Protein AF-A0A3D4A8X3-F1 (afdb_monomer_lite)

Radius of gyration: 17.45 Å; chains: 1; bounding box: 40×29×47 Å

Sequence (110 aa):
FDEIFAGRPEDVTEENMQPRLRAMTLMSLSNKFGHLLLTTGNKSELAVGYCTIYGDMAGGLAVISDVPKTMVYELARWINSDYASRAGRDREIIPRSTIEKPPSAELKPN

pLDDT: mean 91.27, std 8.09, range [57.0, 98.56]

Foldseek 3Di:
DCVVCPPHDDDVVLLLVVQLVVLVVVVVVCVVVVHWDEAADACQCVVVVVDRVNGSPRTDYHPHHDPDPVNVLVVQVCCQPVVCVVVVHPDRPDDPCNSPDDDDSPSDDD

Structure (mmCIF, N/CA/C/O backbone):
data_AF-A0A3D4A8X3-F1
#
_entry.id   AF-A0A3D4A8X3-F1
#
loop_
_atom_site.group_PDB
_atom_site.id
_atom_site.type_symbol
_atom_site.label_atom_id
_atom_site.label_alt_id
_atom_site.label_comp_id
_atom_site.label_asym_id
_atom_site.label_entity_id
_atom_site.label_seq_id
_atom_site.pdbx_PDB_ins_code
_atom_site.Cartn_x
_atom_site.Cartn_y
_atom_site.Cartn_z
_atom_site.occupancy
_atom_site.B_iso_or_equiv
_atom_site.auth_seq_id
_atom_site.auth_comp_id
_atom_site.auth_asym_id
_atom_site.auth_atom_id
_atom_site.pdbx_PDB_model_num
ATOM 1 N N . PHE A 1 1 ? -15.238 15.565 12.509 1.00 85.81 1 PHE A N 1
ATOM 2 C CA . PHE A 1 1 ? -15.869 14.434 13.228 1.00 85.81 1 PHE A CA 1
ATOM 3 C C . PHE A 1 1 ? -15.917 14.694 14.734 1.00 85.81 1 PHE A C 1
ATOM 5 O O . PHE A 1 1 ? -16.439 13.884 15.482 1.00 85.81 1 PHE A O 1
ATOM 12 N N . ASP A 1 2 ? -15.468 15.874 15.150 1.00 83.00 2 ASP A N 1
ATOM 13 C CA . ASP A 1 2 ? -15.121 16.242 16.516 1.00 83.00 2 ASP A CA 1
ATOM 14 C C . ASP A 1 2 ? -16.343 16.248 17.441 1.00 83.00 2 ASP A C 1
ATOM 16 O O . ASP A 1 2 ? -16.268 15.778 18.570 1.00 83.00 2 ASP A O 1
ATOM 20 N N . GLU A 1 3 ? -17.504 16.680 16.938 1.00 91.38 3 GLU A N 1
ATOM 21 C CA . GLU A 1 3 ? -18.774 16.594 17.671 1.00 91.38 3 GLU A CA 1
ATOM 22 C C . GLU A 1 3 ? -19.279 15.149 17.811 1.00 91.38 3 GLU A C 1
ATOM 24 O O . GLU A 1 3 ? -19.824 14.779 18.848 1.00 91.38 3 GLU A O 1
ATOM 29 N N . ILE A 1 4 ? -19.080 14.311 16.786 1.00 94.19 4 ILE A N 1
ATOM 30 C CA . ILE A 1 4 ? -19.540 12.910 16.769 1.00 94.19 4 ILE A CA 1
ATOM 31 C C . ILE A 1 4 ? -18.668 12.039 17.683 1.00 94.19 4 ILE A C 1
ATOM 33 O O . ILE A 1 4 ? -19.176 11.128 18.334 1.00 94.19 4 ILE A O 1
ATOM 37 N N . PHE A 1 5 ? -17.365 12.317 17.747 1.00 94.75 5 PHE A N 1
ATOM 38 C CA . PHE A 1 5 ? -16.397 11.595 18.580 1.00 94.75 5 PHE A CA 1
ATOM 39 C C . PHE A 1 5 ? -16.137 12.274 19.933 1.00 94.75 5 PHE A C 1
ATOM 41 O O . PHE A 1 5 ? -15.205 11.904 20.646 1.00 94.75 5 PHE A O 1
ATOM 48 N N . ALA A 1 6 ? -16.970 13.241 20.324 1.00 94.06 6 ALA A N 1
ATOM 49 C CA . ALA A 1 6 ? -16.794 13.991 21.560 1.00 94.06 6 ALA A CA 1
ATOM 50 C C . ALA A 1 6 ? -16.636 13.069 22.786 1.00 94.06 6 ALA A C 1
ATOM 52 O O . ALA A 1 6 ? -17.436 12.163 23.032 1.00 94.06 6 ALA A O 1
ATOM 53 N N . GLY A 1 7 ? -15.583 13.313 23.573 1.00 94.12 7 GLY A N 1
ATOM 54 C CA . GLY A 1 7 ? -15.264 12.528 24.769 1.00 94.12 7 GLY A CA 1
ATOM 55 C C . GLY A 1 7 ? -14.571 11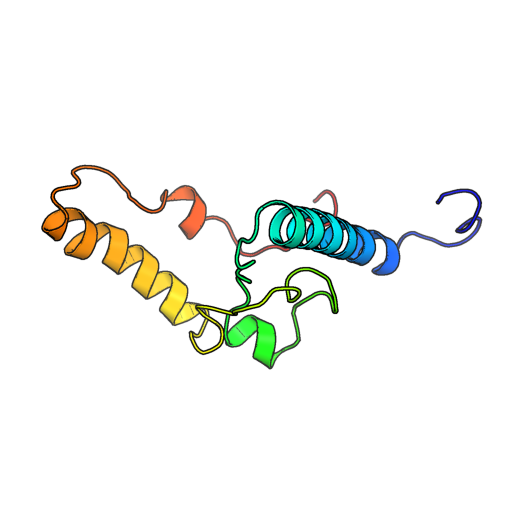.186 24.503 1.00 94.12 7 GLY A C 1
ATOM 56 O O . GLY A 1 7 ? -14.397 10.410 25.444 1.00 94.12 7 GLY A O 1
ATOM 57 N N . ARG A 1 8 ? -14.162 10.897 23.260 1.00 94.69 8 ARG A N 1
ATOM 58 C CA . ARG A 1 8 ? -13.305 9.755 22.913 1.00 94.69 8 ARG A CA 1
ATOM 59 C C . ARG A 1 8 ? -11.920 10.244 22.465 1.00 94.69 8 ARG A C 1
ATOM 61 O O . ARG A 1 8 ? -11.847 11.252 21.767 1.00 94.69 8 ARG A O 1
ATOM 68 N N . PRO A 1 9 ? -10.828 9.581 22.886 1.00 92.94 9 PRO A N 1
ATOM 69 C CA . PRO A 1 9 ? -9.507 9.852 22.330 1.00 92.94 9 PRO A CA 1
ATOM 70 C C . PRO A 1 9 ? -9.428 9.359 20.880 1.00 92.94 9 PRO A C 1
ATOM 72 O O . PRO A 1 9 ? -10.114 8.399 20.533 1.00 92.94 9 PRO A O 1
ATOM 75 N N . GLU A 1 10 ? -8.566 9.982 20.075 1.00 91.62 10 GLU A N 1
ATOM 76 C CA . GLU A 1 10 ? -8.229 9.465 18.744 1.00 91.62 10 GLU A CA 1
ATOM 77 C C . GLU A 1 10 ? -7.634 8.057 18.851 1.00 91.62 10 GLU A C 1
ATOM 79 O O . GLU A 1 10 ? -6.826 7.764 19.743 1.00 91.62 10 GLU A O 1
ATOM 84 N N . ASP A 1 11 ? -8.020 7.188 17.924 1.00 92.50 11 ASP A N 1
ATOM 85 C CA . ASP A 1 11 ? -7.525 5.826 17.837 1.00 92.50 11 ASP A CA 1
ATOM 86 C C . ASP A 1 11 ? -7.371 5.367 16.374 1.00 92.50 11 ASP A C 1
ATOM 88 O O . ASP A 1 11 ? -7.225 6.148 15.431 1.00 92.50 11 ASP A O 1
ATOM 92 N N . VAL A 1 12 ? -7.347 4.052 16.162 1.00 92.62 12 VAL A N 1
ATOM 93 C CA . VAL A 1 12 ? -7.251 3.453 14.825 1.00 92.62 12 VAL A CA 1
ATOM 94 C C . VAL A 1 12 ? -8.419 3.841 13.911 1.00 92.62 12 VAL A C 1
ATOM 96 O O . VAL A 1 12 ? -8.359 3.598 12.706 1.00 92.62 12 VAL A O 1
ATOM 99 N N . THR A 1 13 ? -9.501 4.398 14.449 1.00 93.56 13 THR A N 1
ATOM 100 C CA . THR A 1 13 ? -10.664 4.869 13.702 1.00 93.56 13 THR A CA 1
ATOM 101 C C . THR A 1 13 ? -10.269 5.998 12.760 1.00 93.56 13 THR A C 1
ATOM 103 O O . THR A 1 13 ? -10.451 5.855 11.548 1.00 93.56 13 THR A O 1
ATOM 106 N N . GLU A 1 14 ? -9.674 7.071 13.281 1.00 93.25 14 GLU A N 1
ATOM 107 C CA . GLU A 1 14 ? -9.223 8.234 12.515 1.00 93.25 14 GLU A CA 1
ATOM 108 C C . GLU A 1 14 ? -8.111 7.854 11.533 1.00 93.25 14 GLU A C 1
ATOM 110 O O . GLU A 1 14 ? -8.136 8.265 10.367 1.00 93.25 14 GLU A O 1
ATOM 115 N N . GLU A 1 15 ? -7.177 6.997 11.963 1.00 93.00 15 GLU A N 1
ATOM 116 C CA . GLU A 1 15 ? -6.124 6.467 11.093 1.00 93.00 15 GLU A CA 1
ATOM 117 C C . GLU A 1 15 ? -6.737 5.711 9.899 1.00 93.00 15 GLU A C 1
ATOM 119 O O . GLU A 1 15 ? -6.402 5.996 8.749 1.00 93.00 15 GLU A O 1
ATOM 124 N N . ASN A 1 16 ? -7.707 4.816 10.135 1.00 95.44 16 ASN A N 1
ATOM 125 C CA . ASN A 1 16 ? -8.357 4.023 9.085 1.00 95.44 16 ASN A CA 1
ATOM 126 C C . ASN A 1 16 ? -9.312 4.828 8.188 1.00 95.44 16 ASN A C 1
ATOM 128 O O . ASN A 1 16 ? -9.618 4.392 7.073 1.00 95.44 16 ASN A O 1
ATOM 132 N N . MET A 1 17 ? -9.811 5.985 8.629 1.00 95.38 17 MET A N 1
ATOM 133 C CA . MET A 1 17 ? -10.636 6.847 7.775 1.00 95.38 17 MET A CA 1
ATOM 134 C C . MET A 1 17 ? -9.847 7.356 6.567 1.00 95.38 17 MET A C 1
ATOM 136 O O . MET A 1 17 ? -10.371 7.366 5.453 1.00 95.38 17 MET A O 1
ATOM 140 N N . GLN A 1 18 ? -8.579 7.720 6.752 1.00 95.00 18 GLN A N 1
ATOM 141 C CA . GLN A 1 18 ? -7.746 8.276 5.686 1.00 95.00 18 GLN A CA 1
ATOM 142 C C . GLN A 1 18 ? -7.578 7.335 4.473 1.00 95.00 18 GLN A C 1
ATOM 144 O O . GLN A 1 18 ? -7.900 7.757 3.358 1.00 95.00 18 GLN A O 1
ATOM 149 N N . PRO A 1 19 ? -7.123 6.070 4.610 1.00 96.25 19 PRO A N 1
ATOM 150 C CA . PRO A 1 19 ? -7.011 5.162 3.472 1.00 96.25 19 PRO A CA 1
ATOM 151 C C . PRO A 1 19 ? -8.376 4.804 2.865 1.00 96.25 19 PRO A C 1
ATOM 153 O O . PRO A 1 19 ? -8.454 4.655 1.648 1.00 96.25 19 PRO A O 1
ATOM 156 N N . ARG A 1 20 ? -9.467 4.755 3.646 1.00 97.75 20 ARG A N 1
ATOM 157 C CA . ARG A 1 20 ? -10.830 4.544 3.108 1.00 97.75 20 ARG A CA 1
ATOM 158 C C . ARG A 1 20 ? -11.301 5.705 2.232 1.00 97.75 20 ARG A C 1
ATOM 160 O O . ARG A 1 20 ? -11.873 5.491 1.166 1.00 97.75 20 ARG A O 1
ATOM 16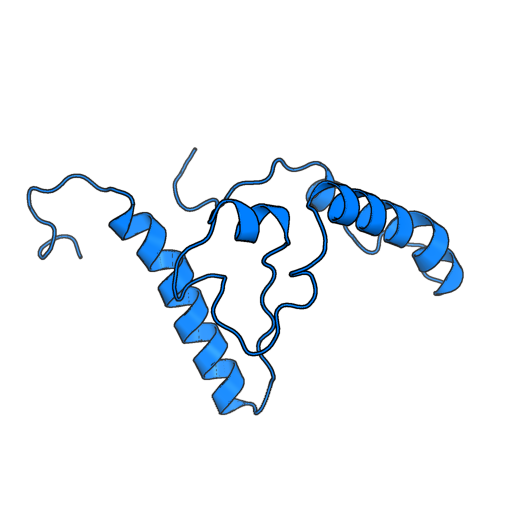7 N N . LEU A 1 21 ? -11.020 6.943 2.636 1.00 97.94 21 LEU A N 1
ATOM 168 C CA . LEU A 1 21 ? -11.323 8.124 1.823 1.00 97.94 21 LEU A CA 1
ATOM 169 C C . LEU A 1 21 ? -10.474 8.159 0.539 1.00 97.94 21 LEU A C 1
ATOM 171 O O . LEU A 1 21 ? -10.995 8.484 -0.533 1.00 97.94 21 LEU A O 1
ATOM 175 N N . ARG A 1 22 ? -9.193 7.765 0.615 1.00 97.56 22 ARG A N 1
ATOM 176 C CA . ARG A 1 22 ? -8.323 7.611 -0.569 1.00 97.56 22 ARG A CA 1
ATOM 177 C C . ARG A 1 22 ? -8.884 6.564 -1.533 1.00 97.56 22 ARG A C 1
ATOM 179 O O . ARG A 1 22 ? -9.012 6.849 -2.722 1.00 97.56 22 ARG A O 1
ATOM 186 N N . ALA A 1 23 ? -9.287 5.404 -1.019 1.00 97.56 23 ALA A N 1
ATOM 187 C CA . ALA A 1 23 ? -9.903 4.334 -1.795 1.00 97.56 23 ALA A CA 1
ATOM 188 C C . ALA A 1 23 ? -11.171 4.792 -2.519 1.00 97.56 23 ALA A C 1
ATOM 190 O O . ALA A 1 23 ? -11.280 4.641 -3.733 1.00 97.56 23 ALA A O 1
ATOM 191 N N . MET A 1 24 ? -12.104 5.417 -1.798 1.00 98.12 24 MET A N 1
ATOM 192 C CA . MET A 1 24 ? -13.340 5.949 -2.378 1.00 98.12 24 MET A CA 1
ATOM 193 C C . MET A 1 24 ? -13.056 6.956 -3.501 1.00 98.12 24 MET A C 1
ATOM 195 O O . MET A 1 24 ? -13.690 6.907 -4.558 1.00 98.12 24 MET A O 1
ATOM 199 N N . THR A 1 25 ? -12.075 7.838 -3.297 1.00 98.25 25 THR A N 1
ATOM 200 C CA . THR A 1 25 ? -11.654 8.821 -4.304 1.00 98.25 25 THR A CA 1
ATOM 201 C C . THR A 1 25 ? -11.108 8.130 -5.554 1.00 98.25 25 THR A C 1
ATOM 203 O O . THR A 1 25 ? -11.587 8.382 -6.660 1.00 98.25 25 THR A O 1
ATOM 206 N N . LEU A 1 26 ? -10.147 7.218 -5.394 1.00 98.12 26 LEU A N 1
ATOM 207 C CA . LEU A 1 26 ? -9.508 6.518 -6.510 1.00 98.12 26 LEU A CA 1
ATOM 208 C C . LEU A 1 26 ? -10.487 5.615 -7.270 1.00 98.12 26 LEU A C 1
ATOM 210 O O . LEU A 1 26 ? -10.483 5.617 -8.499 1.00 98.12 26 LEU A O 1
ATOM 214 N N . MET A 1 27 ? -11.374 4.908 -6.568 1.00 97.94 27 MET A N 1
ATOM 215 C CA . MET A 1 27 ? -12.436 4.104 -7.182 1.00 97.94 27 MET A CA 1
ATOM 216 C C . MET A 1 27 ? -13.408 4.972 -7.990 1.00 97.94 27 MET A C 1
ATOM 218 O O . MET A 1 27 ? -13.809 4.591 -9.090 1.00 97.94 27 MET A O 1
ATOM 222 N N . SER A 1 28 ? -13.745 6.167 -7.494 1.00 98.25 28 SER A N 1
ATOM 223 C CA . SER A 1 28 ? -14.597 7.116 -8.225 1.00 98.25 28 SER A CA 1
ATOM 224 C C . SER A 1 28 ? -13.938 7.586 -9.523 1.00 98.25 28 SER A C 1
ATOM 226 O O . SER A 1 28 ? -14.594 7.631 -10.564 1.00 98.25 28 SER A O 1
ATOM 228 N N . LEU A 1 29 ? -12.632 7.878 -9.490 1.00 98.31 29 LEU A N 1
ATOM 229 C CA . LEU A 1 29 ? -11.855 8.211 -10.689 1.00 98.31 29 LEU A CA 1
ATOM 230 C C . LEU A 1 29 ? -11.795 7.021 -11.659 1.00 98.31 29 LEU A C 1
ATOM 232 O O . LEU A 1 29 ? -12.053 7.191 -12.848 1.00 98.31 29 LEU A O 1
ATOM 236 N N . SER A 1 30 ? -11.536 5.813 -11.148 1.00 98.00 30 SER A N 1
ATOM 237 C CA . SER A 1 30 ? -11.527 4.564 -11.923 1.00 98.00 30 SER A CA 1
ATOM 238 C C . SER A 1 30 ? -12.827 4.395 -12.712 1.00 98.00 30 SER A C 1
ATOM 240 O O . SER A 1 30 ? -12.793 4.229 -13.930 1.00 98.00 30 SER A O 1
ATOM 242 N N . ASN A 1 31 ? -13.971 4.541 -12.038 1.00 97.62 31 ASN A N 1
ATOM 243 C CA . ASN A 1 31 ? -15.292 4.442 -12.655 1.00 97.62 31 ASN A CA 1
ATOM 244 C C . ASN A 1 31 ? -15.545 5.564 -13.668 1.00 97.62 31 ASN A C 1
ATOM 246 O O . ASN A 1 31 ? -16.077 5.311 -14.747 1.00 97.62 31 ASN A O 1
ATOM 250 N N . LYS A 1 32 ? -15.169 6.807 -13.339 1.00 98.56 32 LYS A N 1
ATOM 251 C CA . LYS A 1 32 ? -15.418 7.968 -14.204 1.00 98.56 32 LYS A CA 1
ATOM 252 C C . LYS A 1 32 ? -14.642 7.903 -15.518 1.00 98.56 32 LYS A C 1
ATOM 254 O O . LYS A 1 32 ? -15.164 8.343 -16.540 1.00 98.56 32 LYS A O 1
ATOM 259 N N . PHE A 1 33 ? -13.416 7.386 -15.481 1.00 98.44 33 PHE A N 1
ATOM 260 C CA . PHE A 1 33 ? -12.500 7.376 -16.623 1.00 98.44 33 PHE A CA 1
ATOM 261 C C . PHE A 1 33 ? -12.317 5.990 -17.259 1.00 98.44 33 PHE A C 1
ATOM 263 O O . PHE A 1 33 ? -11.550 5.851 -18.209 1.00 98.44 33 PHE A O 1
ATOM 270 N N . GLY A 1 34 ? -13.020 4.963 -16.767 1.00 97.75 34 GLY A N 1
ATOM 271 C CA . GLY A 1 34 ? -12.915 3.595 -17.283 1.00 97.75 34 GLY A CA 1
ATOM 272 C C . GLY A 1 34 ? -11.532 2.973 -17.065 1.00 97.75 34 GLY A C 1
ATOM 273 O O . GLY A 1 34 ? -11.070 2.185 -17.885 1.00 97.75 34 GLY A O 1
ATOM 274 N N . HIS A 1 35 ? -10.834 3.367 -16.000 1.00 97.69 35 HIS A N 1
ATOM 275 C CA . HIS A 1 35 ? -9.523 2.822 -15.645 1.00 97.69 35 HIS A CA 1
ATOM 276 C C . HIS A 1 35 ? -9.665 1.617 -14.713 1.00 97.69 35 HIS A C 1
ATOM 278 O O . HIS A 1 35 ? -10.704 1.432 -14.080 1.00 97.69 35 HIS A O 1
ATOM 284 N N . LEU A 1 36 ? -8.599 0.822 -14.603 1.00 97.50 36 LEU A N 1
ATOM 285 C CA . LEU A 1 36 ? -8.465 -0.222 -13.591 1.00 97.50 36 LEU A CA 1
ATOM 286 C C . LEU A 1 36 ? -7.627 0.311 -12.426 1.00 97.50 36 LEU A C 1
ATOM 288 O O . LEU A 1 36 ? -6.445 0.609 -12.602 1.00 97.50 36 LEU A O 1
ATOM 292 N N . LEU A 1 37 ? -8.220 0.406 -11.237 1.00 97.56 37 LEU A N 1
ATOM 293 C CA . LEU A 1 37 ? -7.474 0.747 -10.031 1.00 97.56 37 LEU A CA 1
ATOM 294 C C . LEU A 1 37 ? -6.598 -0.433 -9.592 1.00 97.56 37 LEU A C 1
ATOM 296 O O . LEU A 1 37 ? -7.101 -1.530 -9.345 1.00 97.56 37 LEU A O 1
ATOM 300 N N . LEU A 1 38 ? -5.295 -0.189 -9.472 1.00 97.81 38 LEU A N 1
ATOM 301 C CA . LEU A 1 38 ? -4.323 -1.154 -8.967 1.00 97.81 38 LEU A CA 1
ATOM 302 C C . LEU A 1 38 ? -4.086 -0.934 -7.473 1.00 97.81 38 LEU A C 1
ATOM 304 O O . LEU A 1 38 ? -3.971 0.208 -7.029 1.00 97.81 38 LEU A O 1
ATOM 308 N N . THR A 1 39 ? -3.957 -2.021 -6.718 1.00 96.06 39 THR A N 1
ATOM 309 C CA . THR A 1 39 ? -3.554 -1.978 -5.307 1.00 96.06 39 THR A CA 1
ATOM 310 C C . THR A 1 39 ? -2.089 -2.367 -5.159 1.00 96.06 39 THR A C 1
ATOM 312 O O . THR A 1 39 ? -1.517 -3.082 -5.989 1.00 96.06 39 THR A O 1
ATOM 315 N N . THR A 1 40 ? -1.462 -1.870 -4.095 1.00 95.06 40 THR A N 1
ATOM 316 C CA . THR A 1 40 ? -0.014 -1.994 -3.864 1.00 95.06 40 THR A CA 1
ATOM 317 C C . THR A 1 40 ? 0.340 -2.941 -2.720 1.00 95.06 40 THR A C 1
ATOM 319 O O . THR A 1 40 ? 1.507 -3.019 -2.347 1.00 95.06 40 THR A O 1
ATOM 322 N N . GLY A 1 41 ? -0.645 -3.649 -2.158 1.00 94.50 41 GLY A N 1
ATOM 323 C CA . GLY A 1 41 ? -0.421 -4.617 -1.087 1.00 94.50 41 GLY A CA 1
ATOM 324 C C . GLY A 1 41 ? 0.435 -5.786 -1.569 1.00 94.50 41 GLY A C 1
ATOM 325 O O . GLY A 1 41 ? 0.120 -6.419 -2.580 1.00 94.50 41 GLY A O 1
ATOM 326 N N . ASN A 1 42 ? 1.518 -6.065 -0.847 1.00 96.56 42 ASN A N 1
ATOM 327 C CA . ASN A 1 42 ? 2.402 -7.197 -1.128 1.00 96.56 42 ASN A CA 1
ATOM 328 C C . ASN A 1 42 ? 2.108 -8.399 -0.213 1.00 96.56 42 ASN A C 1
ATOM 330 O O . ASN A 1 42 ? 1.403 -8.271 0.789 1.0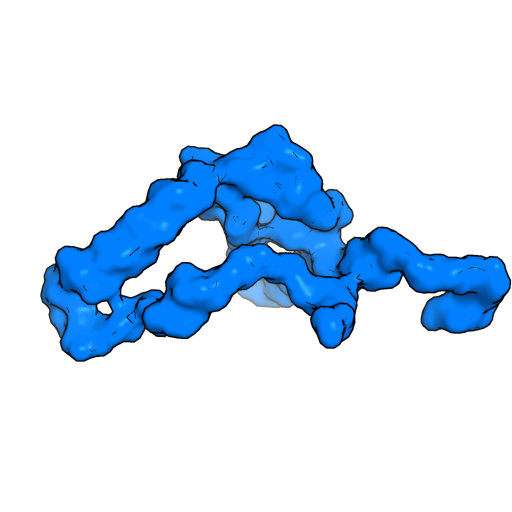0 96.56 42 ASN A O 1
ATOM 334 N N . LYS A 1 43 ? 2.685 -9.568 -0.514 1.00 96.69 43 LYS A N 1
ATOM 335 C CA . LYS A 1 43 ? 2.396 -10.821 0.207 1.00 96.69 43 LYS A CA 1
ATOM 336 C C . LYS A 1 43 ? 2.628 -10.722 1.710 1.00 96.69 43 LYS A C 1
ATOM 338 O O . LYS A 1 43 ? 1.862 -11.290 2.479 1.00 96.69 43 LYS A O 1
ATOM 343 N N . SER A 1 44 ? 3.673 -10.013 2.139 1.00 96.25 44 SER A N 1
ATOM 344 C CA . SER A 1 44 ? 3.989 -9.870 3.562 1.00 96.25 44 SER A CA 1
ATOM 345 C C . SER A 1 44 ? 2.955 -9.020 4.302 1.00 96.25 44 SER A C 1
ATOM 347 O O . SER A 1 44 ? 2.610 -9.364 5.425 1.00 96.25 44 SER A O 1
ATOM 349 N N . GLU A 1 45 ? 2.441 -7.953 3.679 1.00 94.69 45 GLU A N 1
ATOM 350 C CA . GLU A 1 45 ? 1.390 -7.093 4.253 1.00 94.69 45 GLU A CA 1
ATOM 351 C C . GLU A 1 45 ? 0.065 -7.854 4.354 1.00 94.69 45 GLU A C 1
ATOM 353 O O . GLU A 1 45 ? -0.562 -7.874 5.412 1.00 94.69 45 GLU A O 1
ATOM 358 N N . LEU A 1 46 ? -0.306 -8.566 3.285 1.00 93.06 46 LEU A N 1
ATOM 359 C CA . LEU A 1 46 ? -1.528 -9.368 3.237 1.00 93.06 46 LEU A CA 1
ATOM 360 C C . LEU A 1 46 ? -1.495 -10.535 4.234 1.00 93.06 46 LEU A C 1
ATOM 362 O O . LEU A 1 46 ? -2.487 -10.788 4.911 1.00 93.06 46 LEU A O 1
ATOM 366 N N . ALA A 1 47 ? -0.356 -11.223 4.363 1.00 95.44 47 ALA A N 1
ATOM 367 C CA . ALA A 1 47 ? -0.221 -12.392 5.234 1.00 95.44 47 ALA A CA 1
ATOM 368 C C . ALA A 1 47 ? -0.424 -12.076 6.722 1.00 95.44 47 ALA A C 1
ATOM 370 O O . ALA A 1 47 ? -0.872 -12.941 7.471 1.00 95.44 47 ALA A O 1
ATOM 371 N N . VAL A 1 48 ? -0.093 -10.856 7.153 1.00 95.56 48 VAL A N 1
ATOM 372 C CA . VAL A 1 48 ? -0.242 -10.423 8.553 1.00 95.56 48 VAL A CA 1
ATOM 373 C C . VAL A 1 48 ? -1.423 -9.471 8.760 1.00 95.56 48 VAL A C 1
ATOM 375 O O . VAL A 1 48 ? -1.645 -9.014 9.877 1.00 95.56 48 VAL A O 1
ATOM 378 N N . GLY A 1 49 ? -2.170 -9.153 7.699 1.00 92.56 49 GLY A N 1
ATOM 379 C CA . GLY A 1 49 ? -3.277 -8.198 7.748 1.00 92.56 49 GLY A CA 1
ATOM 380 C C . GLY A 1 49 ? -2.843 -6.753 8.017 1.00 92.56 49 GLY A C 1
ATOM 381 O O . GLY A 1 49 ? -3.611 -5.989 8.598 1.00 92.56 49 GLY A O 1
ATOM 382 N N . TYR A 1 50 ? -1.625 -6.363 7.623 1.00 93.00 50 TYR A N 1
ATOM 383 C CA . TYR A 1 50 ? -1.124 -4.991 7.770 1.00 93.00 50 TYR A CA 1
ATOM 384 C C . TYR A 1 50 ? -1.678 -4.088 6.661 1.00 93.00 50 TYR A C 1
ATOM 386 O O . TYR A 1 50 ? -0.973 -3.699 5.732 1.00 93.00 50 TYR A O 1
ATOM 394 N N . CYS A 1 51 ? -2.976 -3.819 6.746 1.00 92.75 51 CYS A N 1
ATOM 395 C CA . CYS A 1 51 ? -3.752 -3.075 5.761 1.00 92.75 51 CYS A CA 1
ATOM 396 C C . CYS A 1 51 ? -5.042 -2.542 6.392 1.00 92.75 51 CYS A C 1
ATOM 398 O O . CYS A 1 51 ? -5.552 -3.101 7.368 1.00 92.75 51 CYS A O 1
ATOM 400 N N . THR A 1 52 ? -5.637 -1.522 5.784 1.00 95.06 52 THR A N 1
ATOM 401 C CA . THR A 1 52 ? -6.986 -1.079 6.123 1.00 95.06 52 THR A CA 1
ATOM 402 C C . THR A 1 52 ? -7.999 -1.740 5.191 1.00 95.06 52 THR A C 1
ATOM 404 O O . THR A 1 52 ? -7.999 -1.534 3.975 1.00 95.06 52 THR A O 1
ATOM 407 N N . ILE A 1 53 ? -8.947 -2.486 5.765 1.00 93.06 53 ILE A N 1
ATOM 408 C CA . ILE A 1 53 ? -10.079 -3.046 5.012 1.00 93.06 53 ILE A CA 1
ATOM 409 C C . ILE A 1 53 ? -10.873 -1.908 4.352 1.00 93.06 53 ILE A C 1
ATOM 411 O O . ILE A 1 53 ? -11.229 -0.919 5.006 1.00 93.06 53 ILE A O 1
ATOM 415 N N . TYR A 1 54 ? -11.143 -2.071 3.052 1.00 94.94 54 TYR A N 1
ATOM 416 C CA . TYR A 1 54 ? -11.745 -1.065 2.163 1.00 94.94 54 TYR A CA 1
ATOM 417 C C . TYR A 1 54 ? -10.925 0.228 2.005 1.00 94.94 54 TYR A C 1
ATOM 419 O O . TYR A 1 54 ? -11.446 1.237 1.536 1.00 94.94 54 TYR A O 1
ATOM 427 N N . GLY A 1 55 ? -9.653 0.198 2.402 1.00 95.81 55 GLY A N 1
ATOM 428 C CA . GLY A 1 55 ? -8.671 1.250 2.183 1.00 95.81 55 GLY A CA 1
ATO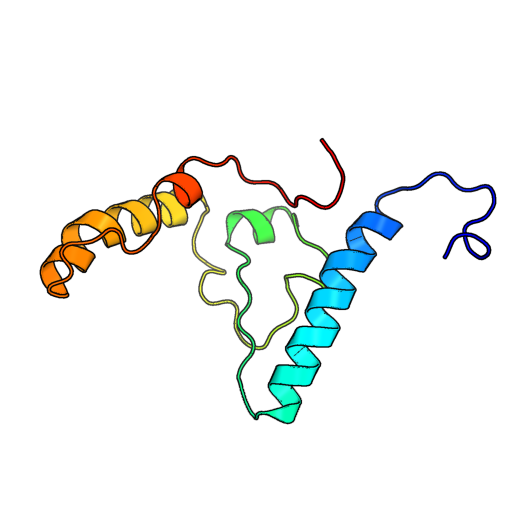M 429 C C . GLY A 1 55 ? -7.708 0.876 1.060 1.00 95.81 55 GLY A C 1
ATOM 430 O O . GLY A 1 55 ? -8.108 0.696 -0.083 1.00 95.81 55 GLY A O 1
ATOM 431 N N . ASP A 1 56 ? -6.434 0.720 1.388 1.00 94.75 56 ASP A N 1
ATOM 432 C CA . ASP A 1 56 ? -5.347 0.388 0.456 1.00 94.75 56 ASP A CA 1
ATOM 433 C C . ASP A 1 56 ? -5.556 -0.922 -0.329 1.00 94.75 56 ASP A C 1
ATOM 435 O O . ASP A 1 56 ? -5.034 -1.070 -1.436 1.00 94.75 56 ASP A O 1
ATOM 439 N N . MET A 1 57 ? -6.379 -1.843 0.184 1.00 93.31 57 MET A N 1
ATOM 440 C CA . MET A 1 57 ? -6.763 -3.062 -0.537 1.00 93.31 57 MET A CA 1
ATOM 441 C C . MET A 1 57 ? -7.882 -2.867 -1.573 1.00 93.31 57 MET A C 1
ATOM 443 O O . MET A 1 57 ? -8.230 -3.816 -2.275 1.00 93.31 57 MET A O 1
ATOM 447 N N . ALA A 1 58 ? -8.499 -1.688 -1.658 1.00 95.00 58 ALA A N 1
ATOM 448 C CA . ALA A 1 58 ? -9.612 -1.447 -2.567 1.00 95.00 58 ALA A CA 1
ATOM 449 C C . ALA A 1 58 ? -9.110 -1.133 -3.985 1.00 95.00 58 ALA A C 1
ATOM 451 O O . ALA A 1 58 ? -8.607 -0.045 -4.258 1.00 95.00 58 ALA A O 1
ATOM 452 N N . GLY A 1 59 ? -9.283 -2.086 -4.899 1.00 94.75 59 GLY A N 1
ATOM 453 C CA . GLY A 1 59 ? -9.004 -1.933 -6.325 1.00 94.75 59 GLY A CA 1
ATOM 454 C C . GLY A 1 59 ? -9.301 -3.220 -7.089 1.00 94.75 59 GLY A C 1
ATOM 455 O O . GLY A 1 59 ? -9.696 -4.226 -6.504 1.00 94.75 59 GLY A O 1
ATOM 456 N N . GLY A 1 60 ? -9.151 -3.182 -8.410 1.00 94.94 60 GLY A N 1
ATOM 457 C CA . GLY A 1 60 ? -9.493 -4.304 -9.284 1.00 94.94 60 GLY A CA 1
ATOM 458 C C . GLY A 1 60 ? -8.377 -5.335 -9.462 1.00 94.94 60 GLY A C 1
ATOM 459 O O . GLY A 1 60 ? -8.667 -6.464 -9.848 1.00 94.94 60 GLY A O 1
ATOM 460 N N . LEU A 1 61 ? -7.113 -4.979 -9.190 1.00 96.38 61 LEU A N 1
ATOM 461 C CA . LEU A 1 61 ? -5.981 -5.905 -9.304 1.00 96.38 61 LEU A CA 1
ATOM 462 C C . LEU A 1 61 ? -4.845 -5.568 -8.327 1.00 96.38 61 LEU A C 1
ATOM 464 O O . LEU A 1 61 ? -4.345 -4.445 -8.307 1.00 96.38 61 LEU A O 1
ATOM 468 N N . ALA A 1 62 ? -4.382 -6.579 -7.591 1.00 95.81 62 ALA A N 1
ATOM 469 C CA . ALA A 1 62 ? -3.232 -6.496 -6.693 1.00 95.81 62 ALA A CA 1
ATOM 470 C C . ALA A 1 62 ? -1.975 -7.071 -7.365 1.00 95.81 62 ALA A C 1
ATOM 472 O O . ALA A 1 62 ? -1.675 -8.261 -7.244 1.00 95.81 62 ALA A O 1
ATOM 473 N N . VAL A 1 63 ? -1.247 -6.218 -8.094 1.00 96.25 63 VAL A N 1
ATOM 474 C CA . VAL A 1 63 ? -0.171 -6.622 -9.028 1.00 96.25 63 VAL A CA 1
ATOM 475 C C . VAL A 1 63 ? 0.971 -7.373 -8.340 1.00 96.25 63 VAL A C 1
ATOM 477 O O . VAL A 1 63 ? 1.577 -8.253 -8.942 1.00 96.25 63 VAL A O 1
ATOM 480 N N . ILE A 1 64 ? 1.253 -7.042 -7.079 1.00 96.75 64 ILE A N 1
ATOM 481 C CA . ILE A 1 64 ? 2.355 -7.626 -6.300 1.00 96.75 64 ILE A CA 1
ATOM 482 C C . ILE A 1 64 ? 1.872 -8.442 -5.092 1.00 96.75 64 ILE A C 1
ATOM 484 O O . ILE A 1 64 ? 2.648 -8.699 -4.174 1.00 96.75 64 ILE A O 1
ATOM 488 N N . SER A 1 65 ? 0.608 -8.880 -5.094 1.00 96.25 65 SER A N 1
ATOM 489 C CA . SER A 1 65 ? -0.011 -9.598 -3.964 1.00 96.25 65 SER A CA 1
ATOM 490 C C . SER A 1 65 ? 0.686 -10.903 -3.573 1.00 96.25 65 SER A C 1
ATOM 492 O O . SER A 1 65 ? 0.616 -11.291 -2.410 1.00 96.25 65 SER A O 1
ATOM 494 N N . ASP A 1 66 ? 1.398 -11.555 -4.497 1.00 96.81 66 ASP A N 1
ATOM 495 C CA . ASP A 1 66 ? 2.171 -12.776 -4.218 1.00 96.81 66 ASP A CA 1
ATOM 496 C C . ASP A 1 66 ? 3.688 -12.532 -4.082 1.00 96.81 66 ASP A C 1
ATOM 498 O O . ASP A 1 66 ? 4.480 -13.468 -3.994 1.00 96.81 66 ASP A O 1
ATOM 502 N N . VAL A 1 67 ? 4.123 -11.270 -4.013 1.00 98.00 67 VAL A N 1
ATOM 503 C CA . VAL A 1 67 ? 5.541 -10.905 -3.874 1.00 98.00 67 VAL A CA 1
ATOM 504 C C . VAL A 1 67 ? 5.853 -10.595 -2.404 1.00 98.00 67 VAL A C 1
ATOM 506 O O . VAL A 1 67 ? 5.273 -9.661 -1.852 1.00 98.00 67 VAL A O 1
ATOM 509 N N . PRO A 1 68 ? 6.752 -11.334 -1.724 1.00 97.56 68 PRO A N 1
ATOM 510 C CA . PRO A 1 68 ? 7.194 -10.987 -0.371 1.00 97.56 68 PRO A CA 1
ATOM 511 C C . PRO A 1 68 ? 7.921 -9.638 -0.324 1.00 97.56 68 PRO A C 1
ATOM 513 O O . PRO A 1 68 ? 8.610 -9.270 -1.276 1.00 97.56 68 PRO A O 1
ATOM 516 N N . LYS A 1 69 ? 7.863 -8.929 0.813 1.00 95.50 69 LYS A N 1
ATOM 517 C CA . LYS A 1 69 ? 8.499 -7.607 0.969 1.00 95.50 69 LYS A CA 1
ATOM 518 C C . LYS A 1 69 ? 9.991 -7.617 0.626 1.00 95.50 69 LYS A C 1
ATOM 520 O O . LYS A 1 69 ? 10.475 -6.697 -0.023 1.00 95.50 69 LYS A O 1
ATOM 525 N N . THR A 1 70 ? 10.716 -8.663 1.021 1.00 96.19 70 THR A N 1
ATOM 526 C CA . THR A 1 70 ? 12.141 -8.835 0.693 1.00 96.19 70 THR A CA 1
ATOM 527 C C . THR A 1 70 ? 12.377 -8.873 -0.818 1.00 96.19 70 THR A C 1
ATOM 529 O O . THR A 1 70 ? 13.242 -8.157 -1.318 1.00 96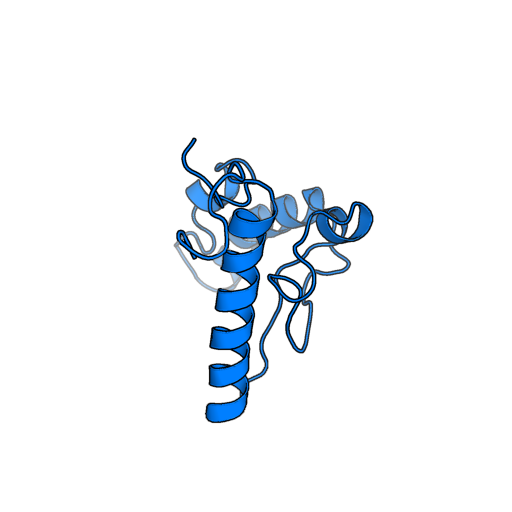.19 70 THR A O 1
ATOM 532 N N . MET A 1 71 ? 11.540 -9.609 -1.553 1.00 97.75 71 MET A N 1
ATOM 533 C CA . MET A 1 71 ? 11.597 -9.695 -3.011 1.00 97.75 71 MET A CA 1
ATOM 534 C C . MET A 1 71 ? 11.200 -8.376 -3.684 1.00 97.75 71 MET A C 1
ATOM 536 O O . MET A 1 71 ? 11.782 -8.025 -4.704 1.00 97.75 71 MET A O 1
ATOM 540 N N . VAL A 1 72 ? 10.277 -7.593 -3.107 1.00 96.44 72 VAL A N 1
ATOM 541 C CA . VAL A 1 72 ? 9.983 -6.231 -3.598 1.00 96.44 72 VAL A CA 1
ATOM 542 C C . VAL A 1 72 ? 11.248 -5.363 -3.577 1.00 96.44 72 VAL A C 1
ATOM 544 O O . VAL A 1 72 ? 11.538 -4.679 -4.558 1.00 96.44 72 VAL A O 1
ATOM 547 N N . TYR A 1 73 ? 12.039 -5.417 -2.498 1.00 95.44 73 TYR A N 1
ATOM 548 C CA . TYR A 1 73 ? 13.307 -4.682 -2.411 1.00 95.44 73 TYR A CA 1
ATOM 549 C C . TYR A 1 73 ? 14.359 -5.195 -3.403 1.00 95.44 73 TYR A C 1
ATOM 551 O O . TYR A 1 73 ? 15.070 -4.394 -4.010 1.00 95.44 73 TYR A O 1
ATOM 559 N N . GLU A 1 74 ? 14.475 -6.511 -3.581 1.00 95.38 74 GLU A N 1
ATOM 560 C CA . GLU A 1 74 ? 15.375 -7.111 -4.577 1.00 95.38 74 GLU A CA 1
ATOM 561 C C . GLU A 1 74 ? 14.993 -6.698 -5.999 1.00 95.38 74 GLU A C 1
ATOM 563 O O . GLU A 1 74 ? 15.851 -6.250 -6.759 1.00 95.38 74 GLU A O 1
ATOM 568 N N . LEU A 1 75 ? 13.700 -6.753 -6.323 1.00 94.25 75 LEU A N 1
ATOM 569 C CA . LEU A 1 75 ? 13.167 -6.335 -7.611 1.00 94.25 75 LEU A CA 1
ATOM 570 C C . LEU A 1 75 ? 13.426 -4.848 -7.858 1.00 94.25 75 LEU A C 1
ATOM 572 O O . LEU A 1 75 ? 13.845 -4.485 -8.951 1.00 94.25 75 LEU A O 1
ATOM 576 N N . ALA A 1 76 ? 13.247 -3.989 -6.851 1.00 94.25 76 ALA A N 1
ATOM 577 C CA . ALA A 1 76 ? 13.531 -2.564 -6.989 1.00 94.25 76 ALA A CA 1
ATOM 578 C C . ALA A 1 76 ? 15.013 -2.292 -7.307 1.00 94.25 76 ALA A C 1
ATOM 580 O O . ALA A 1 76 ? 15.325 -1.479 -8.179 1.00 94.25 76 ALA A O 1
ATOM 581 N N . ARG A 1 77 ? 15.934 -3.011 -6.649 1.00 92.25 77 ARG A N 1
ATOM 582 C CA . ARG A 1 77 ? 17.377 -2.913 -6.932 1.00 92.25 77 ARG A CA 1
ATOM 583 C C . ARG A 1 77 ? 17.725 -3.456 -8.316 1.00 92.25 77 ARG A C 1
ATOM 585 O O . ARG A 1 77 ? 18.504 -2.822 -9.019 1.00 92.25 77 ARG A O 1
ATOM 592 N N . TRP A 1 78 ? 17.132 -4.581 -8.717 1.00 92.00 78 TRP A N 1
ATOM 593 C CA . TRP A 1 78 ? 17.307 -5.154 -10.055 1.00 92.00 78 TRP A CA 1
ATOM 594 C C . TRP A 1 78 ? 16.763 -4.231 -11.156 1.00 92.00 78 TRP A C 1
ATOM 596 O O . TRP A 1 78 ? 17.404 -4.061 -12.193 1.00 92.00 78 TRP A O 1
ATOM 606 N N . ILE A 1 79 ? 15.625 -3.568 -10.913 1.00 91.44 79 ILE A N 1
ATOM 607 C CA . ILE A 1 79 ? 15.050 -2.583 -11.836 1.00 91.44 79 ILE A CA 1
ATOM 608 C C . ILE A 1 79 ? 16.031 -1.430 -12.078 1.00 91.44 79 ILE A C 1
ATOM 610 O O . ILE A 1 79 ? 16.215 -1.010 -13.219 1.00 91.44 79 ILE A O 1
ATOM 614 N N . ASN A 1 80 ? 16.668 -0.927 -11.019 1.00 90.25 80 ASN A N 1
ATOM 615 C CA . ASN A 1 80 ? 17.632 0.167 -11.119 1.00 90.25 80 ASN A CA 1
ATOM 616 C C . ASN A 1 80 ? 18.997 -0.244 -11.693 1.00 90.25 80 ASN A C 1
ATOM 618 O O . ASN A 1 80 ? 19.750 0.641 -12.088 1.00 90.25 80 ASN A O 1
ATOM 622 N N . SER A 1 81 ? 19.331 -1.538 -11.741 1.00 85.69 81 SER A N 1
ATOM 623 C CA . SER A 1 81 ? 20.577 -2.029 -12.336 1.00 85.69 81 SER A CA 1
ATOM 624 C C . SER A 1 81 ? 20.360 -2.553 -13.761 1.00 85.69 81 SER A C 1
ATOM 626 O O . SER A 1 81 ? 20.550 -1.820 -14.732 1.00 85.69 81 SER A O 1
ATOM 628 N N . ASP A 1 82 ? 19.936 -3.810 -13.893 1.00 75.12 82 ASP A N 1
ATOM 629 C CA . ASP A 1 82 ? 19.853 -4.546 -15.159 1.00 75.12 82 ASP A CA 1
ATOM 630 C C . ASP A 1 82 ? 18.754 -3.997 -16.072 1.00 75.12 82 ASP A C 1
ATOM 632 O O . ASP A 1 82 ? 18.987 -3.715 -17.248 1.00 75.12 82 ASP A O 1
ATOM 636 N N . TYR A 1 83 ? 17.549 -3.789 -15.534 1.00 79.19 83 TYR A N 1
ATOM 637 C CA . TYR A 1 83 ? 16.418 -3.365 -16.358 1.00 79.19 83 TYR A CA 1
ATOM 638 C C . TYR A 1 83 ? 16.586 -1.935 -16.885 1.00 79.19 83 TYR A C 1
ATOM 640 O O . TYR A 1 83 ? 16.318 -1.686 -18.060 1.00 79.19 83 TYR A O 1
ATOM 648 N N . ALA A 1 84 ? 17.041 -0.995 -16.049 1.00 74.81 84 ALA A N 1
ATOM 649 C CA . ALA A 1 84 ? 17.299 0.384 -16.466 1.00 74.81 84 ALA A CA 1
ATOM 650 C C . ALA A 1 84 ? 18.309 0.446 -17.620 1.00 74.81 84 ALA A C 1
ATOM 652 O O . ALA A 1 84 ? 18.027 1.082 -18.638 1.00 74.81 84 ALA A O 1
ATOM 653 N N . SER A 1 85 ? 19.411 -0.304 -17.506 1.00 71.69 85 SER A N 1
ATOM 654 C CA . SER A 1 85 ? 20.418 -0.425 -18.564 1.00 71.69 85 SER A CA 1
ATOM 655 C C . SER A 1 85 ? 19.819 -0.976 -19.864 1.00 71.69 85 SER A C 1
ATOM 657 O O . SER A 1 85 ? 19.965 -0.368 -20.925 1.00 71.69 85 SER A O 1
ATOM 659 N N . ARG A 1 86 ? 19.062 -2.079 -19.791 1.00 76.62 86 ARG A N 1
ATOM 660 C CA . ARG A 1 86 ? 18.442 -2.719 -20.968 1.00 76.62 86 ARG A CA 1
ATOM 661 C C . ARG A 1 86 ? 17.353 -1.871 -21.622 1.00 76.62 86 ARG A C 1
ATOM 663 O O . ARG A 1 86 ? 17.127 -1.992 -22.822 1.00 76.62 86 ARG A O 1
ATOM 670 N N . ALA A 1 87 ? 16.688 -1.015 -20.852 1.00 77.88 87 ALA A N 1
ATOM 671 C CA . ALA A 1 87 ? 15.678 -0.083 -21.340 1.00 77.88 87 ALA A CA 1
ATOM 672 C C . ALA A 1 87 ? 16.272 1.220 -21.914 1.00 77.88 87 ALA A C 1
ATOM 674 O O . ALA A 1 87 ? 15.507 2.131 -22.234 1.00 77.88 87 ALA A O 1
ATOM 675 N N . GLY A 1 88 ? 17.605 1.343 -22.011 1.00 78.31 88 GLY A N 1
ATOM 676 C CA . GLY A 1 88 ? 18.274 2.560 -22.482 1.00 78.31 88 GLY A CA 1
ATOM 677 C C . GLY A 1 88 ? 18.033 3.763 -21.568 1.00 78.31 88 GLY A C 1
ATOM 678 O O . GLY A 1 88 ? 17.933 4.894 -22.042 1.00 78.31 88 GLY A O 1
ATOM 679 N N . ARG A 1 89 ? 17.845 3.525 -20.263 1.00 75.56 89 ARG A N 1
ATOM 680 C CA . ARG A 1 89 ? 17.620 4.579 -19.272 1.00 75.56 89 ARG A CA 1
ATOM 681 C C . ARG A 1 89 ? 18.875 4.780 -18.431 1.00 75.56 89 ARG A C 1
ATOM 683 O O . ARG A 1 89 ? 19.179 3.959 -17.578 1.00 75.56 89 ARG A O 1
ATOM 690 N N . ASP A 1 90 ? 19.511 5.936 -18.594 1.00 71.44 90 ASP A N 1
ATOM 691 C CA . ASP A 1 90 ? 20.703 6.343 -17.828 1.00 71.44 90 ASP A CA 1
ATOM 692 C C . ASP A 1 90 ? 20.384 6.893 -16.422 1.00 71.44 90 ASP A C 1
ATOM 694 O O . ASP A 1 90 ? 21.245 7.464 -15.755 1.00 71.44 90 ASP A O 1
ATOM 698 N N . ARG A 1 91 ? 19.132 6.769 -15.960 1.00 74.19 91 ARG A N 1
ATOM 699 C CA . ARG A 1 91 ? 18.676 7.320 -14.675 1.00 74.19 91 ARG A CA 1
ATOM 700 C C . ARG A 1 91 ? 18.002 6.269 -13.807 1.00 74.19 91 ARG A C 1
ATOM 702 O O . ARG A 1 91 ? 17.359 5.356 -14.327 1.00 74.19 91 ARG A O 1
ATOM 709 N N . GLU A 1 92 ? 18.067 6.479 -12.492 1.00 82.38 92 GLU A N 1
ATOM 710 C CA . GLU A 1 92 ? 17.279 5.719 -11.517 1.00 82.38 92 GLU A CA 1
ATOM 711 C C . GLU A 1 92 ? 15.793 5.716 -11.915 1.00 82.38 92 GLU A C 1
ATOM 713 O O . GLU A 1 92 ? 15.1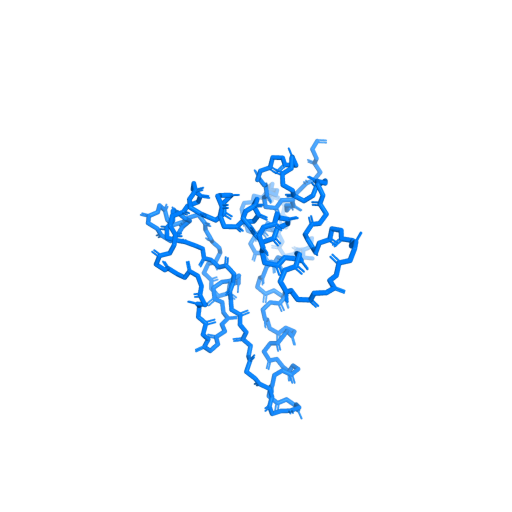98 6.766 -12.177 1.00 82.38 92 GLU A O 1
ATOM 718 N N . ILE A 1 93 ? 15.194 4.524 -11.981 1.00 89.00 93 ILE A N 1
ATOM 719 C CA . ILE A 1 93 ? 13.760 4.355 -12.249 1.00 89.00 93 ILE A CA 1
ATOM 720 C C . ILE A 1 93 ? 12.985 4.487 -10.938 1.00 89.00 93 ILE A C 1
ATOM 722 O O . ILE A 1 93 ? 11.955 5.157 -10.894 1.00 89.00 93 ILE A O 1
ATOM 726 N N . ILE A 1 94 ? 13.484 3.844 -9.881 1.00 91.75 94 ILE A N 1
ATOM 727 C CA . ILE A 1 94 ? 12.931 3.899 -8.530 1.00 91.75 94 ILE A CA 1
ATOM 728 C C . ILE A 1 94 ? 13.908 4.717 -7.684 1.00 91.75 94 ILE A C 1
ATOM 730 O O . ILE A 1 94 ? 15.029 4.255 -7.479 1.00 91.75 94 ILE A O 1
ATOM 734 N N . PRO A 1 95 ? 13.531 5.904 -7.187 1.00 91.75 95 PRO A N 1
ATOM 735 C CA . PRO A 1 95 ? 14.443 6.733 -6.409 1.00 91.75 95 PRO A CA 1
ATOM 736 C C . PRO A 1 95 ? 15.018 5.980 -5.210 1.00 91.75 95 PRO A C 1
ATOM 738 O O . PRO A 1 95 ? 14.281 5.326 -4.466 1.00 91.75 95 PRO A O 1
ATOM 741 N N . ARG A 1 96 ? 16.324 6.121 -4.970 1.00 90.56 96 ARG A N 1
ATOM 742 C CA . ARG A 1 96 ? 16.992 5.519 -3.806 1.00 90.56 96 ARG A CA 1
ATOM 743 C C . ARG A 1 96 ? 16.296 5.845 -2.478 1.00 90.56 96 ARG A C 1
ATOM 745 O O . ARG A 1 96 ? 16.146 4.965 -1.632 1.00 90.56 96 ARG A O 1
ATOM 752 N N . SER A 1 97 ? 15.783 7.067 -2.331 1.00 92.62 97 SER A N 1
ATOM 753 C CA . SER A 1 97 ? 15.034 7.497 -1.144 1.00 92.62 97 SER A CA 1
ATOM 754 C C . SER A 1 97 ? 13.756 6.684 -0.899 1.00 92.62 97 SER A C 1
ATOM 756 O O . SER A 1 97 ? 13.378 6.492 0.252 1.00 92.62 97 SER A O 1
ATOM 758 N N . THR A 1 98 ? 13.111 6.151 -1.941 1.00 91.62 98 THR A N 1
ATOM 759 C CA . THR A 1 98 ? 11.951 5.253 -1.812 1.00 91.62 98 THR A CA 1
ATOM 760 C C . THR A 1 98 ? 12.344 3.891 -1.240 1.00 91.62 98 THR A C 1
ATOM 762 O O . THR A 1 98 ? 11.556 3.272 -0.532 1.00 91.62 98 THR A O 1
ATOM 765 N N . ILE A 1 99 ? 13.557 3.421 -1.539 1.00 91.56 99 ILE A N 1
ATOM 766 C CA . ILE A 1 99 ? 14.069 2.114 -1.107 1.00 91.56 99 ILE A CA 1
ATOM 767 C C . ILE A 1 99 ? 14.608 2.192 0.328 1.00 91.56 99 ILE A C 1
ATOM 769 O O . ILE A 1 99 ? 14.432 1.258 1.105 1.00 91.56 99 ILE A O 1
ATOM 773 N N . GLU A 1 100 ? 15.277 3.289 0.682 1.00 91.50 100 GLU A N 1
ATOM 774 C CA . GLU A 1 100 ? 15.921 3.450 1.993 1.00 91.50 100 GLU A CA 1
ATOM 775 C C . GLU A 1 100 ? 14.969 3.925 3.091 1.00 91.50 100 GLU A C 1
ATOM 777 O O . GLU A 1 100 ? 15.217 3.664 4.269 1.00 91.50 100 GLU A O 1
ATOM 782 N N . LYS A 1 101 ? 13.871 4.601 2.728 1.00 89.75 101 LYS A N 1
ATOM 783 C CA . LYS A 1 101 ? 12.857 5.018 3.698 1.00 89.75 101 LYS A CA 1
ATOM 784 C C . LYS A 1 101 ? 12.237 3.779 4.372 1.00 89.75 101 LYS A C 1
ATOM 786 O O . LYS A 1 101 ? 11.774 2.877 3.667 1.00 89.75 101 LYS A O 1
ATOM 791 N N . PRO A 1 102 ? 12.183 3.726 5.718 1.00 86.69 102 PRO A N 1
ATOM 792 C CA . PRO A 1 102 ? 11.513 2.639 6.422 1.00 86.69 102 PRO A CA 1
ATOM 793 C C . PRO A 1 102 ? 10.030 2.532 6.029 1.00 86.69 102 PRO A C 1
ATOM 795 O O . PRO A 1 102 ? 9.378 3.563 5.832 1.00 86.69 102 PRO A O 1
ATOM 798 N N . PRO A 1 103 ? 9.467 1.314 5.935 1.00 84.00 103 PRO A N 1
ATOM 799 C CA . PRO A 1 103 ? 8.045 1.140 5.667 1.00 84.00 103 PRO A CA 1
ATOM 800 C C . PRO A 1 103 ? 7.211 1.702 6.828 1.00 84.00 103 PRO A C 1
ATOM 802 O O . PRO A 1 103 ? 7.431 1.352 7.984 1.00 84.00 103 PRO A O 1
ATOM 805 N N . SER A 1 104 ? 6.249 2.568 6.512 1.00 82.94 104 SER A N 1
ATOM 806 C CA . SER A 1 104 ? 5.297 3.153 7.462 1.00 82.94 104 SER A CA 1
ATOM 807 C C . SER A 1 104 ? 3.992 3.496 6.743 1.00 82.94 104 SER A C 1
ATOM 809 O O . SER A 1 104 ? 4.012 3.823 5.556 1.00 82.94 104 SER A O 1
ATOM 811 N N . ALA A 1 105 ? 2.867 3.433 7.460 1.00 76.06 105 ALA A N 1
ATOM 812 C CA . ALA A 1 105 ? 1.558 3.837 6.947 1.00 76.06 105 ALA A CA 1
ATOM 813 C C . ALA A 1 105 ? 1.351 5.369 6.947 1.00 76.06 105 ALA A C 1
ATOM 815 O O . ALA A 1 105 ? 0.434 5.853 6.291 1.00 76.06 105 ALA A O 1
ATOM 816 N N . GLU A 1 106 ? 2.193 6.126 7.667 1.00 75.88 106 GLU A N 1
ATOM 817 C CA . GLU A 1 106 ? 2.165 7.602 7.753 1.00 75.88 106 GLU A CA 1
ATOM 818 C C . GLU A 1 106 ? 0.768 8.194 8.034 1.00 75.88 106 GLU A C 1
ATOM 820 O O . GLU A 1 106 ? 0.402 9.245 7.511 1.00 75.88 106 GLU A O 1
ATOM 825 N N . LEU A 1 107 ? -0.034 7.505 8.854 1.00 77.94 107 LEU A N 1
ATOM 826 C CA . LEU A 1 107 ? -1.411 7.906 9.175 1.00 77.94 107 LEU A CA 1
ATOM 827 C C . LEU A 1 107 ? -1.503 8.865 10.371 1.00 77.94 107 LEU A C 1
ATOM 829 O O . LEU A 1 107 ? -2.576 9.397 10.636 1.00 77.94 107 LEU A O 1
ATOM 833 N N . LYS A 1 108 ? -0.391 9.125 11.062 1.00 74.12 108 LYS A N 1
ATOM 834 C CA . LYS A 1 108 ? -0.288 10.108 12.146 1.00 74.12 108 LYS A CA 1
ATOM 835 C C . LYS A 1 108 ? 1.079 10.803 12.143 1.00 74.12 108 LYS A C 1
ATOM 837 O O . LYS A 1 108 ? 2.025 10.233 11.590 1.00 74.12 108 LYS A O 1
ATOM 842 N N . PRO A 1 109 ? 1.199 12.007 12.738 1.00 69.50 109 PRO A N 1
ATOM 843 C CA . PRO A 1 109 ? 2.492 12.640 12.975 1.00 69.50 109 PRO A CA 1
ATOM 844 C C . PRO A 1 109 ? 3.389 11.731 13.824 1.00 69.50 109 PRO A C 1
ATOM 846 O O . PRO A 1 109 ? 2.904 11.093 14.760 1.00 69.50 109 PRO A O 1
ATOM 849 N N . ASN A 1 110 ? 4.674 11.669 13.469 1.00 57.00 110 ASN A N 1
ATOM 850 C CA . ASN A 1 110 ? 5.692 10.962 14.252 1.00 57.00 110 ASN A CA 1
ATOM 851 C C . ASN A 1 110 ? 6.158 11.806 15.438 1.00 57.00 110 ASN A C 1
ATOM 853 O O . ASN A 1 110 ? 6.294 13.037 15.249 1.00 57.00 110 ASN A O 1
#

Secondary structure (DSSP, 8-state):
-TTTTTT----HHHHHHHHHHHHHHHHHHHHHHTPPPEE---HHHHHHT-S-TTTTT-SSEETTTTS-HHHHHHHHHHIIIIIHHHTT--S-SS-HHHHHSPP----S--